Protein AF-A0A7S2Q8H0-F1 (afdb_monomer_lite)

Organism: NCBI:txid1333877

Sequence (104 aa):
IFATPIPVGYTKHTSRFLFLWLFFLPWALTEQLGVGTVFAQQVLSFGLLGIEDVGIQIEEPFSVLPLKKICFKIANEGQIVRSSFDFLEEQGSKSKASQRLQMA

pLDDT: mean 86.64, std 9.35, range [56.84, 95.81]

Radius of gyration: 31.0 Å; chains: 1; bounding box: 60×25×90 Å

Structure (mmCIF, N/CA/C/O backbone):
data_AF-A0A7S2Q8H0-F1
#
_entry.id   AF-A0A7S2Q8H0-F1
#
loop_
_atom_site.group_PDB
_atom_site.id
_atom_site.type_symbol
_atom_site.label_atom_id
_atom_site.label_alt_id
_atom_site.label_comp_id
_atom_site.label_asym_id
_atom_site.label_entity_id
_atom_site.label_seq_id
_atom_site.pdbx_PDB_ins_code
_atom_site.Cartn_x
_atom_site.Cartn_y
_atom_site.Cartn_z
_atom_site.occupancy
_atom_site.B_iso_or_equiv
_atom_site.auth_seq_id
_atom_site.auth_comp_id
_atom_site.auth_asym_id
_atom_site.auth_atom_id
_atom_site.pdbx_PDB_model_num
ATOM 1 N N . ILE A 1 1 ? 22.039 -3.068 -2.216 1.00 56.84 1 ILE A N 1
ATOM 2 C CA . ILE A 1 1 ? 20.727 -3.355 -1.588 1.00 56.84 1 ILE A CA 1
ATOM 3 C C . ILE A 1 1 ? 20.322 -4.833 -1.638 1.00 56.84 1 ILE A C 1
ATOM 5 O O . ILE A 1 1 ? 19.814 -5.311 -0.643 1.00 56.84 1 ILE A O 1
ATOM 9 N N . PHE A 1 2 ? 20.635 -5.603 -2.693 1.00 58.81 2 PHE A N 1
ATOM 10 C CA . PHE A 1 2 ? 20.431 -7.069 -2.680 1.00 58.81 2 PHE A CA 1
ATOM 11 C C . PHE A 1 2 ? 21.414 -7.857 -1.792 1.00 58.81 2 PHE A C 1
ATOM 13 O O . PHE A 1 2 ? 21.131 -8.989 -1.425 1.00 58.81 2 PHE A O 1
ATOM 20 N N . ALA A 1 3 ? 22.566 -7.273 -1.441 1.00 59.50 3 ALA A N 1
ATOM 21 C CA . ALA A 1 3 ? 23.577 -7.924 -0.599 1.00 59.50 3 ALA A CA 1
ATOM 22 C C . ALA A 1 3 ? 23.221 -7.944 0.901 1.00 59.50 3 ALA A C 1
ATOM 24 O O . ALA A 1 3 ? 23.832 -8.680 1.667 1.00 59.50 3 ALA A O 1
ATOM 25 N N . THR A 1 4 ? 22.248 -7.135 1.323 1.00 60.00 4 THR A N 1
ATOM 26 C CA . THR A 1 4 ? 21.815 -7.007 2.721 1.00 60.00 4 THR A CA 1
ATOM 27 C C . THR A 1 4 ? 20.288 -6.927 2.761 1.00 60.00 4 THR A C 1
ATOM 29 O O . THR A 1 4 ? 19.743 -5.844 2.994 1.00 60.00 4 THR A O 1
ATOM 32 N N . PRO A 1 5 ? 19.577 -8.026 2.447 1.00 66.69 5 PRO A N 1
ATOM 33 C CA . PRO A 1 5 ? 18.128 -8.044 2.573 1.00 66.69 5 PRO A CA 1
ATOM 34 C C . PRO A 1 5 ? 17.747 -7.784 4.033 1.00 66.69 5 PRO A C 1
ATOM 36 O O . PRO A 1 5 ? 18.365 -8.337 4.949 1.00 66.69 5 PRO A O 1
ATOM 39 N N . ILE A 1 6 ? 16.738 -6.941 4.255 1.00 74.81 6 ILE A N 1
ATOM 40 C CA . ILE A 1 6 ? 16.151 -6.782 5.586 1.00 74.81 6 ILE A CA 1
ATOM 41 C C . ILE A 1 6 ? 15.605 -8.156 5.999 1.00 74.81 6 ILE A C 1
ATOM 43 O O . ILE A 1 6 ? 14.949 -8.822 5.193 1.00 74.81 6 ILE A O 1
ATOM 47 N N . PRO A 1 7 ? 15.897 -8.636 7.219 1.00 79.06 7 PRO A N 1
ATOM 48 C CA . PRO A 1 7 ? 15.394 -9.925 7.659 1.00 79.06 7 PRO A CA 1
ATOM 49 C C . PRO A 1 7 ? 13.864 -9.955 7.599 1.00 79.06 7 PRO A C 1
ATOM 51 O O . PRO A 1 7 ? 13.204 -9.181 8.283 1.00 79.06 7 PRO A O 1
ATOM 54 N N . VAL A 1 8 ? 13.296 -10.922 6.873 1.00 73.75 8 VAL A N 1
ATOM 55 C CA . VAL A 1 8 ? 11.835 -11.134 6.745 1.00 73.75 8 VAL A CA 1
ATOM 56 C C . VAL A 1 8 ? 11.105 -11.308 8.086 1.00 73.75 8 VAL A C 1
ATOM 58 O O . VAL A 1 8 ? 9.880 -11.222 8.164 1.00 73.75 8 VAL A O 1
ATOM 61 N N . GLY A 1 9 ? 11.849 -11.601 9.156 1.00 79.75 9 GLY A N 1
ATOM 62 C CA . GLY A 1 9 ? 11.327 -11.649 10.518 1.00 79.75 9 GLY A CA 1
ATOM 63 C C . GLY A 1 9 ? 10.924 -10.276 11.057 1.00 79.75 9 GLY A C 1
ATOM 64 O O . GLY A 1 9 ? 9.991 -10.212 11.850 1.00 79.75 9 GLY A O 1
ATOM 65 N N . TYR A 1 10 ? 11.568 -9.197 10.606 1.00 82.19 10 TYR A N 1
ATOM 66 C CA . TYR A 1 10 ? 11.280 -7.836 11.053 1.00 82.19 10 TYR A CA 1
ATOM 67 C C . TYR A 1 10 ? 9.902 -7.380 10.567 1.00 82.19 10 TYR A C 1
ATOM 69 O O . TYR A 1 10 ? 9.042 -7.058 11.382 1.00 82.19 10 TYR A O 1
ATOM 77 N N . THR A 1 11 ? 9.637 -7.505 9.266 1.00 83.38 11 THR A N 1
ATOM 78 C CA . THR A 1 11 ? 8.344 -7.201 8.635 1.00 83.38 11 THR A CA 1
ATOM 79 C C . THR A 1 11 ? 7.202 -7.988 9.283 1.00 83.38 11 THR A C 1
ATOM 81 O O . THR A 1 11 ? 6.185 -7.430 9.693 1.00 83.38 11 THR A O 1
ATOM 84 N N . LYS A 1 12 ? 7.395 -9.302 9.478 1.00 86.50 12 LYS A N 1
ATOM 85 C CA . LYS A 1 12 ? 6.389 -10.172 10.111 1.00 86.50 12 LYS A CA 1
ATOM 86 C C . LYS A 1 12 ? 6.158 -9.840 11.584 1.00 86.50 12 LYS A C 1
ATOM 88 O O . LYS A 1 12 ? 5.035 -9.978 12.064 1.00 86.50 12 LYS A O 1
ATOM 93 N N . HIS A 1 13 ? 7.205 -9.460 12.316 1.00 89.94 13 HIS A N 1
ATOM 94 C CA . HIS A 1 13 ? 7.088 -9.085 13.722 1.00 89.94 13 HIS A CA 1
ATOM 95 C C . HIS A 1 13 ? 6.332 -7.764 13.876 1.00 89.94 13 HIS A C 1
ATOM 97 O O . HIS A 1 13 ? 5.409 -7.687 14.685 1.00 89.94 13 HIS A O 1
ATOM 103 N N . THR A 1 14 ? 6.674 -6.759 13.069 1.00 89.44 14 THR A N 1
ATOM 104 C CA . THR A 1 14 ? 5.995 -5.458 13.055 1.00 89.44 14 THR A CA 1
ATOM 105 C C . THR A 1 14 ? 4.511 -5.610 12.742 1.00 89.44 14 THR A C 1
ATOM 107 O O . THR A 1 14 ? 3.693 -5.076 13.483 1.00 89.44 14 THR A O 1
ATOM 110 N N . SER A 1 15 ? 4.158 -6.429 11.748 1.00 91.06 15 SER A N 1
ATOM 111 C CA . SER A 1 15 ? 2.761 -6.713 11.405 1.00 91.06 15 SER A CA 1
ATOM 112 C C . SER A 1 15 ? 1.969 -7.294 12.576 1.00 91.06 15 SER A C 1
ATOM 114 O O . SER A 1 15 ? 0.941 -6.764 12.994 1.00 91.06 15 SER A O 1
ATOM 116 N N . ARG A 1 16 ? 2.497 -8.355 13.201 1.00 93.94 16 ARG A N 1
ATOM 117 C CA . ARG A 1 16 ? 1.861 -8.995 14.364 1.00 93.94 16 ARG A CA 1
ATOM 118 C C . ARG A 1 16 ? 1.708 -8.030 15.537 1.00 93.94 16 ARG A C 1
ATOM 120 O O . ARG A 1 16 ? 0.677 -8.045 16.202 1.00 93.94 16 ARG A O 1
ATOM 127 N N . PHE A 1 17 ? 2.717 -7.198 15.785 1.00 94.12 17 PHE A N 1
ATOM 128 C CA . PHE A 1 17 ? 2.657 -6.180 16.828 1.00 94.12 17 PHE A CA 1
ATOM 129 C C . PHE A 1 17 ? 1.604 -5.106 16.523 1.00 94.12 17 PHE A C 1
ATOM 131 O O . PHE A 1 17 ? 0.857 -4.722 17.418 1.00 94.12 17 PHE A O 1
ATOM 138 N N . LEU A 1 18 ? 1.486 -4.669 15.268 1.00 93.94 18 LEU A N 1
ATOM 139 C CA . LEU A 1 18 ? 0.494 -3.683 14.841 1.00 93.94 18 LEU A CA 1
ATOM 140 C C . LEU A 1 18 ? -0.937 -4.219 14.984 1.00 93.94 18 LEU A C 1
ATOM 142 O O . LEU A 1 18 ? -1.810 -3.507 15.480 1.00 93.94 18 LEU A O 1
ATOM 146 N N . PHE A 1 19 ? -1.176 -5.494 14.666 1.00 93.31 19 PHE A N 1
ATOM 147 C CA . PHE A 1 19 ? -2.465 -6.136 14.941 1.00 93.31 19 PHE A CA 1
ATOM 148 C C . PHE A 1 19 ? -2.805 -6.159 16.432 1.00 93.31 19 PHE A 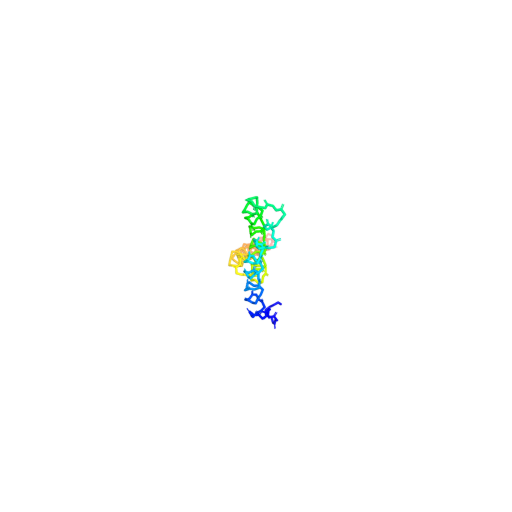C 1
ATOM 150 O O . PHE A 1 19 ? -3.935 -5.847 16.804 1.00 93.31 19 PHE A O 1
ATOM 157 N N . LEU A 1 20 ? -1.835 -6.487 17.292 1.00 94.81 20 LEU A N 1
ATOM 158 C CA . LEU A 1 20 ? -2.034 -6.426 18.742 1.00 94.81 20 LEU A CA 1
ATOM 159 C C . LEU A 1 20 ? -2.336 -4.993 19.193 1.00 94.81 20 LEU A C 1
ATOM 161 O O . LEU A 1 20 ? -3.269 -4.780 19.962 1.00 94.81 20 LEU A O 1
ATOM 165 N N . TRP A 1 21 ? -1.608 -4.006 18.671 1.00 94.06 21 TRP A N 1
ATOM 166 C CA . TRP A 1 21 ? -1.846 -2.594 18.960 1.00 94.06 21 TRP A CA 1
ATOM 167 C C . TRP A 1 21 ? -3.276 -2.167 18.607 1.00 94.06 21 TRP A C 1
ATOM 169 O O . TRP A 1 21 ? -3.970 -1.597 19.445 1.00 94.06 21 TRP A O 1
ATOM 179 N N . LEU A 1 22 ? -3.751 -2.501 17.404 1.00 93.12 22 LEU A N 1
ATOM 180 C CA . LEU A 1 22 ? -5.120 -2.204 16.969 1.00 93.12 22 LEU A CA 1
ATOM 181 C C . LEU A 1 22 ? -6.181 -2.957 17.783 1.00 93.12 22 LEU A C 1
ATOM 183 O O . LEU A 1 22 ? -7.271 -2.429 17.981 1.00 93.12 22 LEU A O 1
ATOM 187 N N . PHE A 1 23 ? -5.869 -4.157 18.274 1.00 92.88 23 PHE A N 1
ATOM 188 C CA . PHE A 1 23 ? -6.771 -4.944 19.116 1.00 92.88 23 PHE A CA 1
ATOM 189 C C . PHE A 1 23 ? -6.947 -4.350 20.522 1.00 92.88 23 PHE A C 1
ATOM 191 O O . PHE A 1 23 ? -8.048 -4.380 21.067 1.00 92.88 23 PHE A O 1
ATOM 198 N N . PHE A 1 24 ? -5.889 -3.780 21.106 1.00 93.19 24 PHE A N 1
ATOM 199 C CA . PHE A 1 24 ? -5.964 -3.108 22.412 1.00 93.19 24 PHE A CA 1
ATOM 200 C C . PHE A 1 24 ? -6.473 -1.662 22.328 1.00 93.19 24 PHE A C 1
ATOM 202 O O . PHE A 1 24 ? -6.964 -1.123 23.320 1.00 93.19 24 PHE A O 1
ATOM 209 N N . LEU A 1 25 ? -6.405 -1.044 21.147 1.00 92.00 25 LEU A N 1
ATOM 210 C CA . LEU A 1 25 ? -6.869 0.319 20.888 1.00 92.00 25 LEU A CA 1
ATOM 211 C C . LEU A 1 25 ? -8.321 0.604 21.328 1.00 92.00 25 LEU A C 1
ATOM 213 O O . LEU A 1 25 ? -8.516 1.629 21.983 1.00 92.00 25 LEU A O 1
ATOM 217 N N . PRO A 1 26 ? -9.336 -0.247 21.051 1.00 88.81 26 PRO A N 1
ATOM 218 C CA . PRO A 1 26 ? -10.697 -0.004 21.528 1.00 88.81 26 PRO A CA 1
ATOM 219 C C . PRO A 1 26 ? -10.774 0.084 23.047 1.00 88.81 26 PRO A C 1
ATOM 221 O O . PRO A 1 26 ? -11.395 1.013 23.546 1.00 88.81 26 PRO A O 1
ATOM 224 N N . TRP A 1 27 ? -10.107 -0.822 23.772 1.00 90.38 27 TRP A N 1
ATOM 225 C CA . TRP A 1 27 ? -10.090 -0.813 25.239 1.00 90.38 27 TRP A CA 1
ATOM 226 C C . TRP A 1 27 ? -9.475 0.465 25.807 1.00 90.38 27 TRP A C 1
ATOM 228 O O . TRP A 1 27 ? -9.973 0.993 26.799 1.00 90.38 27 TRP A O 1
ATOM 238 N N . ALA A 1 28 ? -8.420 0.975 25.169 1.00 89.94 28 ALA A N 1
ATOM 239 C CA . ALA A 1 28 ? -7.759 2.202 25.598 1.00 89.94 28 ALA A CA 1
ATOM 240 C C . ALA A 1 28 ? -8.618 3.457 25.366 1.00 89.94 28 ALA A C 1
ATOM 242 O O . ALA A 1 28 ? -8.549 4.385 26.168 1.00 89.94 28 ALA A O 1
ATOM 243 N N . LEU A 1 29 ? -9.407 3.486 24.284 1.00 89.31 29 LEU A N 1
ATOM 244 C CA . LEU A 1 29 ? -10.166 4.668 23.856 1.00 89.31 29 LEU A CA 1
ATOM 245 C C . LEU A 1 29 ? -11.619 4.702 24.358 1.00 89.31 29 LEU A C 1
ATOM 247 O O . LEU A 1 29 ? -12.255 5.762 24.347 1.00 89.31 29 LEU A O 1
ATOM 251 N N . THR A 1 30 ? -12.158 3.556 24.792 1.00 88.50 30 THR A N 1
ATOM 252 C CA . THR A 1 30 ? -13.558 3.451 25.225 1.00 88.50 30 THR A CA 1
ATOM 253 C C . THR A 1 30 ? -13.913 4.394 26.367 1.00 88.50 30 THR A C 1
ATOM 255 O O . THR A 1 30 ? -15.037 4.894 26.388 1.00 88.50 30 THR A O 1
ATOM 258 N N . GLU A 1 31 ? -12.980 4.680 27.281 1.00 88.12 31 GLU A N 1
ATOM 259 C CA . GLU A 1 31 ? -13.245 5.561 28.425 1.00 88.12 31 GLU A CA 1
ATOM 260 C C . GLU A 1 31 ? -13.418 7.033 28.026 1.00 88.12 31 GLU A C 1
ATOM 262 O O . GLU A 1 31 ? -14.157 7.756 28.690 1.00 88.12 31 GLU A O 1
ATOM 267 N N . GLN A 1 32 ? -12.783 7.491 26.939 1.00 88.25 32 GLN A N 1
ATOM 268 C CA . GLN A 1 32 ? -12.850 8.898 26.525 1.00 88.25 32 GLN A CA 1
ATOM 269 C C . GLN A 1 32 ? -13.913 9.153 25.451 1.00 88.25 32 GLN A C 1
ATOM 271 O O . GLN A 1 32 ? -14.535 10.213 25.453 1.00 88.25 32 GLN A O 1
ATOM 276 N N . LEU A 1 33 ? -14.112 8.215 24.515 1.00 85.00 33 LEU A N 1
ATOM 277 C CA . LEU A 1 33 ? -14.968 8.422 23.337 1.00 85.00 33 LEU A CA 1
ATOM 278 C C . LEU A 1 33 ? -16.266 7.597 23.340 1.00 85.00 33 LEU A C 1
ATOM 280 O O . LEU A 1 33 ? -17.154 7.873 22.528 1.00 85.00 33 LEU A O 1
ATOM 284 N N . GLY A 1 34 ? -16.404 6.585 24.203 1.00 86.88 34 GLY A N 1
ATOM 285 C CA . GLY A 1 34 ? -17.586 5.718 24.238 1.00 86.88 34 GLY A CA 1
ATOM 286 C C . GLY A 1 34 ? -17.902 5.114 22.862 1.00 86.88 34 GLY A C 1
ATOM 287 O O . GLY A 1 34 ? -17.042 4.498 22.235 1.00 86.88 34 GLY A O 1
ATOM 288 N N . VAL A 1 35 ? -19.116 5.337 22.347 1.00 87.50 35 VAL A N 1
ATOM 289 C CA . VAL A 1 35 ? -19.552 4.889 21.003 1.00 87.50 35 VAL A CA 1
ATOM 290 C C . VAL A 1 35 ? -18.772 5.528 19.845 1.00 87.50 35 VAL A C 1
ATOM 292 O O . VAL A 1 35 ? -18.670 4.924 18.778 1.00 87.50 35 VAL A O 1
ATOM 295 N N . GLY A 1 36 ? -18.157 6.700 20.048 1.00 90.38 36 GLY A N 1
ATOM 296 C CA . GLY A 1 36 ? -17.279 7.338 19.058 1.00 90.38 36 GLY A CA 1
ATOM 297 C C . GLY A 1 36 ? -15.974 6.571 18.807 1.00 90.38 36 GLY A C 1
ATOM 298 O O . GLY A 1 36 ? -15.316 6.785 17.787 1.00 90.38 36 GLY A O 1
ATOM 299 N N . THR A 1 37 ? -15.627 5.635 19.696 1.00 92.25 37 THR A N 1
ATOM 300 C CA . THR A 1 37 ? -14.424 4.793 19.605 1.00 92.25 37 THR A CA 1
ATOM 301 C C . THR A 1 37 ? -14.377 3.995 18.310 1.00 92.25 37 THR A C 1
ATOM 303 O O . THR A 1 37 ? -13.309 3.858 17.726 1.00 92.25 37 THR A O 1
ATOM 306 N N . VAL A 1 38 ? -15.524 3.528 17.805 1.00 91.19 38 VAL A N 1
ATOM 307 C CA . VAL A 1 38 ? -15.588 2.744 16.560 1.00 91.19 38 VAL A CA 1
ATOM 308 C C . VAL A 1 38 ? -15.126 3.572 15.361 1.00 91.19 38 VAL A C 1
ATOM 310 O O . VAL A 1 38 ? -14.330 3.102 14.549 1.00 91.19 38 VAL A O 1
ATOM 313 N N . PHE A 1 39 ? -15.573 4.828 15.268 1.00 92.12 39 PHE A N 1
ATOM 314 C CA . PHE A 1 39 ? -15.178 5.718 14.177 1.00 92.12 39 PHE A CA 1
ATOM 315 C C . PHE A 1 39 ? -13.695 6.094 14.274 1.00 92.12 39 PHE A C 1
ATOM 317 O O . PHE A 1 39 ? -12.966 6.001 13.287 1.00 92.12 39 PHE A O 1
ATOM 324 N N . ALA A 1 40 ? -13.227 6.445 15.476 1.00 92.44 40 ALA A N 1
ATOM 325 C CA . ALA A 1 40 ? -11.820 6.757 15.714 1.00 92.44 40 ALA A CA 1
ATOM 326 C C . ALA A 1 40 ? -10.906 5.559 15.399 1.00 92.44 40 ALA A C 1
ATOM 328 O O . ALA A 1 40 ? -9.911 5.714 14.689 1.00 92.44 40 ALA A O 1
ATOM 329 N N . GLN A 1 41 ? -1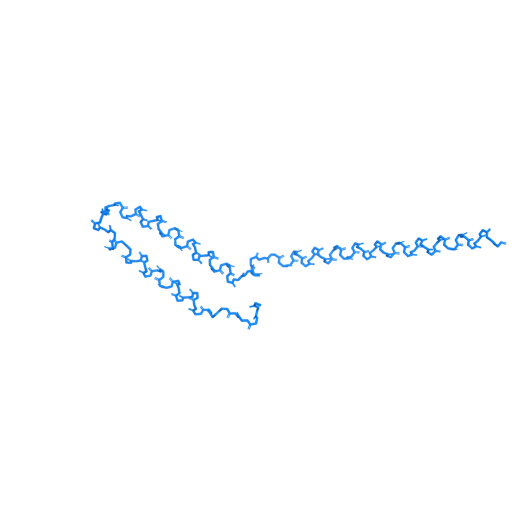1.276 4.357 15.852 1.00 94.12 41 GLN A N 1
ATOM 330 C CA . GLN A 1 41 ? -10.556 3.116 15.566 1.00 94.12 41 GLN A CA 1
ATOM 331 C C . GLN A 1 41 ? -10.470 2.855 14.063 1.00 94.12 41 GLN A C 1
ATOM 333 O O . GLN A 1 41 ? -9.410 2.467 13.580 1.00 94.12 41 GLN A O 1
ATOM 338 N N . GLN A 1 42 ? -11.551 3.082 13.313 1.00 94.12 42 GLN A N 1
ATOM 339 C CA . GLN A 1 42 ? -11.553 2.834 11.875 1.00 94.12 42 GLN A CA 1
ATOM 340 C C . GLN A 1 42 ? -10.585 3.763 11.129 1.00 94.12 42 GLN A C 1
ATOM 342 O O . GLN A 1 42 ? -9.852 3.301 10.253 1.00 94.12 42 GLN A O 1
ATOM 347 N N . VAL A 1 43 ? -10.540 5.046 11.504 1.00 95.12 43 VAL A N 1
ATOM 348 C CA . VAL A 1 43 ? -9.610 6.030 10.925 1.00 95.12 43 VAL A CA 1
ATOM 349 C C . VAL A 1 43 ? -8.159 5.683 11.273 1.00 95.12 43 VAL A C 1
ATOM 351 O O . VAL A 1 43 ? -7.301 5.659 10.390 1.00 95.12 43 VAL A O 1
ATOM 354 N N . LEU A 1 44 ? -7.885 5.354 12.540 1.00 94.75 44 LEU A N 1
ATOM 355 C CA . LEU A 1 44 ? -6.555 4.952 13.012 1.00 94.75 44 LEU A CA 1
ATOM 356 C C . LEU A 1 44 ? -6.073 3.663 12.341 1.00 94.75 44 LEU A C 1
ATOM 358 O O . LEU A 1 44 ? -4.937 3.598 11.881 1.00 94.75 44 LEU A O 1
ATOM 362 N N . SER A 1 45 ? -6.942 2.657 12.245 1.00 95.25 45 SER A N 1
ATOM 363 C CA . SER A 1 45 ? -6.644 1.388 11.583 1.00 95.25 45 SER A CA 1
ATOM 364 C C . SER A 1 45 ? -6.346 1.587 10.102 1.00 95.25 45 SER A C 1
ATOM 366 O O . SER A 1 45 ? -5.356 1.045 9.620 1.00 95.25 45 SER A O 1
ATOM 368 N N . PHE A 1 46 ? -7.135 2.404 9.399 1.00 95.38 46 PHE A N 1
ATOM 369 C CA . PHE A 1 46 ? -6.882 2.717 7.994 1.00 95.38 46 PHE A CA 1
ATOM 370 C C . PHE A 1 46 ? -5.514 3.384 7.792 1.00 95.38 46 PHE A C 1
ATOM 372 O O . PHE A 1 46 ? -4.761 2.984 6.908 1.00 95.38 46 PHE A O 1
ATOM 379 N N . GLY A 1 47 ? -5.158 4.353 8.642 1.00 95.81 47 GLY A N 1
ATOM 380 C CA . GLY A 1 47 ? -3.853 5.011 8.579 1.00 95.81 47 GLY A CA 1
ATOM 381 C C . GLY A 1 47 ? -2.687 4.068 8.893 1.00 95.81 47 GLY A C 1
ATOM 382 O O . GLY A 1 47 ? -1.727 4.005 8.132 1.00 95.81 47 GLY A O 1
ATOM 383 N N . LEU A 1 48 ? -2.773 3.315 9.993 1.00 94.62 48 LEU A N 1
ATOM 384 C CA . LEU A 1 48 ? -1.692 2.439 10.457 1.00 94.62 48 LEU A CA 1
ATOM 385 C C . LEU A 1 48 ? -1.456 1.250 9.519 1.00 94.62 48 LEU A C 1
ATOM 387 O O . LEU A 1 48 ? -0.310 0.988 9.164 1.00 94.62 48 LEU A O 1
ATOM 391 N N . LEU A 1 49 ? -2.523 0.584 9.067 1.00 94.38 49 LEU A N 1
ATOM 392 C CA . LEU A 1 49 ? -2.415 -0.508 8.092 1.00 94.38 49 LEU A CA 1
ATOM 393 C C . LEU A 1 49 ? -1.958 0.006 6.721 1.00 94.38 49 LEU A C 1
ATOM 395 O O . LEU A 1 49 ? -1.189 -0.664 6.041 1.00 94.38 49 LEU A O 1
ATOM 399 N N . GLY A 1 50 ? -2.384 1.211 6.325 1.00 94.44 50 GLY A N 1
ATOM 400 C CA . GLY A 1 50 ? -1.915 1.839 5.090 1.00 94.44 50 GLY A CA 1
ATOM 401 C C . GLY A 1 50 ? -0.410 2.121 5.111 1.00 94.44 50 GLY A C 1
ATOM 402 O O . GLY A 1 50 ? 0.281 1.859 4.131 1.00 94.44 50 GLY A O 1
ATOM 403 N N . ILE A 1 51 ? 0.118 2.610 6.237 1.00 94.31 51 ILE A N 1
ATOM 404 C CA . ILE A 1 51 ? 1.562 2.836 6.402 1.00 94.31 51 ILE A CA 1
ATOM 405 C C . ILE A 1 51 ? 2.332 1.510 6.396 1.00 94.31 51 ILE A C 1
ATOM 407 O O . ILE A 1 51 ? 3.408 1.441 5.805 1.00 94.31 51 ILE A O 1
ATOM 411 N N . GLU A 1 52 ? 1.796 0.463 7.026 1.00 93.38 52 GLU A N 1
ATOM 412 C CA . GLU A 1 52 ? 2.408 -0.869 7.023 1.00 93.38 52 GLU A CA 1
ATOM 413 C C . GLU A 1 52 ? 2.550 -1.427 5.600 1.00 93.38 52 GLU A C 1
ATOM 415 O O . GLU A 1 52 ? 3.632 -1.876 5.224 1.00 93.38 52 GLU A O 1
ATOM 420 N N . ASP A 1 53 ? 1.493 -1.329 4.790 1.00 90.62 53 ASP A N 1
ATOM 421 C CA . ASP A 1 53 ? 1.506 -1.799 3.403 1.00 90.62 53 ASP A CA 1
ATOM 422 C C . ASP A 1 53 ? 2.514 -1.024 2.539 1.00 90.62 53 ASP A C 1
ATOM 424 O O . ASP A 1 53 ? 3.294 -1.615 1.790 1.00 90.62 53 ASP A O 1
ATOM 428 N N . VAL A 1 54 ? 2.585 0.302 2.707 1.00 90.81 54 VAL A N 1
ATOM 429 C CA . VAL A 1 54 ? 3.622 1.121 2.057 1.00 90.81 54 VAL A CA 1
ATOM 430 C C . VAL A 1 54 ? 5.020 0.695 2.515 1.00 90.81 54 VAL A C 1
ATOM 432 O O . VAL A 1 54 ? 5.930 0.616 1.693 1.00 90.81 54 VAL A O 1
ATOM 435 N N . GLY A 1 55 ? 5.203 0.377 3.799 1.00 89.12 55 GLY A N 1
ATOM 436 C CA . GLY A 1 55 ? 6.465 -0.136 4.336 1.00 89.12 55 GLY A CA 1
ATOM 437 C C . GLY A 1 55 ? 6.919 -1.415 3.632 1.00 89.12 55 GLY A C 1
ATOM 438 O O . GLY A 1 55 ? 8.058 -1.486 3.174 1.00 89.12 55 GLY A O 1
ATOM 439 N N . ILE A 1 56 ? 6.008 -2.374 3.454 1.00 87.12 56 ILE A N 1
ATOM 440 C CA . ILE A 1 56 ? 6.272 -3.634 2.741 1.00 87.12 56 ILE A CA 1
ATOM 441 C C . ILE A 1 56 ? 6.664 -3.368 1.279 1.00 87.12 56 ILE A C 1
ATOM 443 O O . ILE A 1 56 ? 7.630 -3.943 0.776 1.00 87.12 56 ILE A O 1
ATOM 447 N N . GLN A 1 57 ? 5.969 -2.458 0.592 1.00 86.38 57 GLN A N 1
ATOM 448 C CA . GLN A 1 57 ? 6.296 -2.103 -0.795 1.00 86.38 57 GLN A CA 1
ATOM 449 C C . GLN A 1 57 ? 7.691 -1.468 -0.932 1.00 86.38 57 GLN A C 1
ATOM 451 O O . GLN A 1 57 ? 8.386 -1.702 -1.923 1.00 86.38 57 GLN A O 1
ATOM 456 N N . ILE A 1 58 ? 8.118 -0.677 0.057 1.00 85.81 58 ILE A N 1
ATOM 457 C CA . ILE A 1 58 ? 9.450 -0.057 0.084 1.00 85.81 58 ILE A CA 1
ATOM 458 C C . ILE A 1 58 ? 10.552 -1.081 0.401 1.00 85.81 58 ILE A C 1
ATOM 460 O O . ILE A 1 58 ? 11.684 -0.907 -0.056 1.00 85.81 58 ILE A O 1
ATOM 464 N N . GLU A 1 59 ? 10.243 -2.158 1.129 1.00 84.31 59 GLU A N 1
ATOM 465 C CA . GLU A 1 59 ? 11.172 -3.274 1.355 1.00 84.31 59 GLU A CA 1
ATOM 466 C C . GLU A 1 59 ? 11.450 -4.074 0.067 1.00 84.31 59 GLU A C 1
ATOM 468 O O . GLU A 1 59 ? 12.573 -4.549 -0.127 1.00 84.31 59 GLU A O 1
ATOM 473 N N . GLU A 1 60 ? 10.481 -4.158 -0.855 1.00 83.00 60 GLU A N 1
ATOM 474 C CA . GLU A 1 60 ? 10.608 -4.843 -2.153 1.00 83.00 60 GLU A CA 1
ATOM 475 C C . GLU A 1 60 ? 10.511 -3.894 -3.373 1.00 83.00 60 GLU A C 1
ATOM 477 O O . GLU A 1 60 ? 9.665 -4.074 -4.259 1.00 83.00 60 GLU A O 1
ATOM 482 N N . PRO A 1 61 ? 11.425 -2.914 -3.527 1.00 76.56 61 PRO A N 1
ATOM 483 C CA . PRO A 1 61 ? 11.283 -1.856 -4.531 1.00 76.56 61 PRO A CA 1
ATOM 484 C C . PRO A 1 61 ? 11.272 -2.401 -5.967 1.00 76.56 61 PRO A C 1
ATOM 486 O O . PRO A 1 61 ? 10.576 -1.899 -6.846 1.00 76.56 61 PRO A O 1
ATOM 489 N N . PHE A 1 62 ? 12.020 -3.471 -6.232 1.00 73.12 62 PHE A N 1
ATOM 490 C CA . PHE A 1 62 ? 12.145 -4.0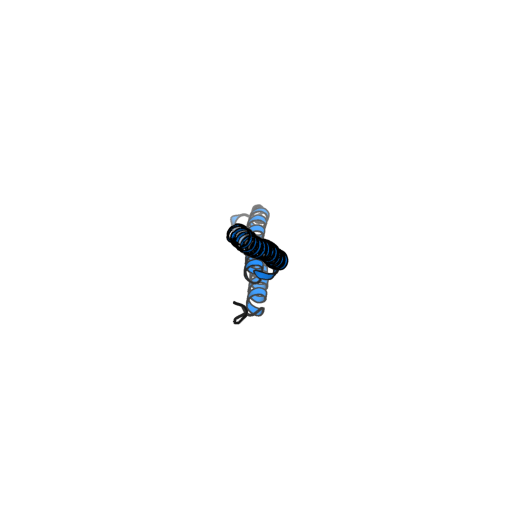43 -7.574 1.00 73.12 62 PHE A CA 1
ATOM 491 C C . PHE A 1 62 ? 10.999 -4.962 -7.983 1.00 73.12 62 PHE A C 1
ATOM 493 O O . PHE A 1 62 ? 10.881 -5.269 -9.167 1.00 73.12 62 PHE A O 1
ATOM 500 N N . SER A 1 63 ? 10.176 -5.391 -7.025 1.00 73.94 63 SER A N 1
ATOM 501 C CA . SER A 1 63 ? 8.942 -6.123 -7.308 1.00 73.94 63 SER A CA 1
ATOM 502 C C . SER A 1 63 ? 7.898 -5.178 -7.919 1.00 73.94 63 SER A C 1
ATOM 504 O O . SER A 1 63 ? 7.198 -5.530 -8.867 1.00 73.94 63 SER A O 1
ATOM 506 N N . VAL A 1 64 ? 7.869 -3.926 -7.444 1.00 74.94 64 VAL A N 1
ATOM 507 C CA . VAL A 1 64 ? 6.949 -2.877 -7.913 1.00 74.94 64 VAL A CA 1
ATOM 508 C C . VAL A 1 64 ? 7.480 -2.147 -9.156 1.00 74.94 64 VAL A C 1
ATOM 510 O O . VAL A 1 64 ? 6.706 -1.755 -10.033 1.00 74.94 64 VAL A O 1
ATOM 513 N N . LEU A 1 65 ? 8.800 -1.960 -9.279 1.00 77.88 65 LEU A N 1
ATOM 514 C CA . LEU A 1 65 ? 9.385 -1.269 -10.433 1.00 77.88 65 LEU A CA 1
ATOM 515 C C . LEU A 1 65 ? 9.295 -2.113 -11.723 1.00 77.88 65 LEU A C 1
ATOM 517 O O . LEU A 1 65 ? 9.712 -3.271 -11.744 1.00 77.88 65 LEU A O 1
ATOM 521 N N . PRO A 1 66 ? 8.881 -1.531 -12.869 1.00 81.88 66 PRO A N 1
ATOM 522 C CA . PRO A 1 66 ? 8.781 -2.250 -14.136 1.00 81.88 66 PRO A CA 1
ATOM 523 C C . PRO A 1 66 ? 10.154 -2.404 -14.817 1.00 81.88 66 PRO A C 1
ATOM 525 O O . PRO A 1 66 ? 10.365 -1.929 -15.937 1.00 81.88 66 PRO A O 1
ATOM 528 N N . LEU A 1 67 ? 11.093 -3.100 -14.167 1.00 85.81 67 LEU A N 1
ATOM 529 C CA . LEU A 1 67 ? 12.466 -3.304 -14.651 1.00 85.81 67 LEU A CA 1
ATOM 530 C C . LEU A 1 67 ? 12.510 -3.879 -16.068 1.00 85.81 67 LEU A C 1
ATOM 532 O O . LEU A 1 67 ? 13.316 -3.447 -16.887 1.00 85.81 67 LEU A O 1
ATOM 536 N N . LYS A 1 68 ? 11.590 -4.794 -16.396 1.00 85.12 68 LYS A N 1
ATOM 537 C CA . LYS A 1 68 ? 11.479 -5.367 -17.744 1.00 85.12 68 LYS A CA 1
ATOM 538 C C . LYS A 1 68 ? 11.171 -4.302 -18.801 1.00 85.12 68 LYS A C 1
ATOM 540 O O . LYS A 1 68 ? 11.762 -4.332 -19.875 1.00 85.12 68 LYS A O 1
ATOM 545 N N . LYS A 1 69 ? 10.288 -3.343 -18.493 1.00 88.50 69 LYS A N 1
ATOM 546 C CA . LYS A 1 69 ? 9.961 -2.235 -19.408 1.00 88.50 69 LYS A CA 1
ATOM 547 C C . LYS A 1 69 ? 11.148 -1.291 -19.563 1.00 88.50 69 LYS A C 1
ATOM 549 O O . LYS A 1 69 ? 11.439 -0.874 -20.677 1.00 88.50 69 LYS A O 1
ATOM 554 N N . ILE A 1 70 ? 11.841 -0.992 -18.465 1.00 91.06 70 ILE A N 1
ATOM 555 C CA . ILE A 1 70 ? 13.028 -0.129 -18.479 1.00 91.06 70 ILE A CA 1
ATOM 556 C C . ILE A 1 70 ? 14.136 -0.771 -19.323 1.00 91.06 70 ILE A C 1
ATOM 558 O O . ILE A 1 70 ? 14.650 -0.138 -20.238 1.00 91.06 70 ILE A O 1
ATOM 562 N N . CYS A 1 71 ? 14.447 -2.047 -19.087 1.00 91.88 71 CYS A N 1
ATOM 563 C CA . CYS A 1 71 ? 15.472 -2.771 -19.837 1.00 91.88 71 CYS A CA 1
ATOM 564 C C . CYS A 1 71 ? 15.119 -2.878 -21.329 1.00 91.88 71 CYS A C 1
ATOM 566 O O . CYS A 1 71 ? 15.965 -2.615 -22.180 1.00 91.88 71 CYS A O 1
ATOM 568 N N . PHE A 1 72 ? 13.852 -3.161 -21.654 1.00 94.25 72 PHE A N 1
ATOM 569 C CA . PHE A 1 72 ? 13.379 -3.184 -23.039 1.00 94.25 72 PHE A CA 1
ATOM 570 C C . PHE A 1 72 ? 13.511 -1.816 -23.721 1.00 94.25 72 PHE A C 1
ATOM 572 O O . PHE A 1 72 ? 13.955 -1.740 -24.864 1.00 94.25 72 PHE A O 1
ATOM 579 N N . LYS A 1 73 ? 13.180 -0.728 -23.015 1.00 94.50 73 LYS A N 1
ATOM 580 C CA . LYS A 1 73 ? 13.309 0.635 -23.539 1.00 94.50 73 LYS A CA 1
ATOM 581 C C . LYS A 1 73 ? 14.765 0.977 -23.860 1.00 94.50 73 LYS A C 1
ATOM 583 O O . LYS A 1 73 ? 15.043 1.445 -24.958 1.00 94.50 73 LYS A O 1
ATOM 588 N N . ILE A 1 74 ? 15.684 0.677 -22.940 1.00 95.06 74 ILE A N 1
ATOM 589 C CA . ILE A 1 74 ? 17.123 0.913 -23.132 1.00 95.06 74 ILE A CA 1
ATOM 590 C C . ILE A 1 74 ? 17.659 0.079 -24.303 1.00 95.06 74 ILE A C 1
ATOM 592 O O . ILE A 1 74 ? 18.391 0.599 -25.141 1.00 95.06 74 ILE A O 1
ATOM 596 N N . ALA A 1 75 ? 17.273 -1.197 -24.395 1.00 94.69 75 ALA A N 1
ATOM 597 C CA . ALA A 1 75 ? 17.690 -2.066 -25.493 1.00 94.69 75 ALA A CA 1
ATOM 598 C C . ALA A 1 75 ? 17.204 -1.538 -26.852 1.00 94.69 75 ALA A C 1
ATOM 600 O O . ALA A 1 75 ? 17.978 -1.486 -27.807 1.00 94.69 75 ALA A O 1
ATOM 601 N N . ASN A 1 76 ? 15.946 -1.098 -26.926 1.00 95.56 76 ASN A N 1
ATOM 602 C CA . ASN A 1 76 ? 15.367 -0.546 -28.145 1.00 95.56 76 ASN A CA 1
ATOM 603 C C . ASN A 1 76 ? 16.054 0.764 -28.570 1.00 95.56 76 ASN A C 1
ATOM 605 O O . ASN A 1 76 ? 16.426 0.917 -29.730 1.00 95.56 76 ASN A O 1
ATOM 609 N N . GLU A 1 77 ? 16.286 1.689 -27.633 1.00 95.25 77 GLU A N 1
ATOM 610 C CA . GLU A 1 77 ? 17.017 2.936 -27.904 1.00 95.25 77 GLU A CA 1
ATOM 611 C C . GLU A 1 77 ? 18.465 2.665 -28.350 1.00 95.25 77 GLU A C 1
ATOM 613 O O . GLU A 1 77 ? 18.948 3.285 -29.298 1.00 95.25 77 GLU A O 1
ATOM 618 N N . GLY A 1 78 ? 19.135 1.677 -27.748 1.00 93.75 78 GLY A N 1
ATOM 619 C CA . GLY A 1 78 ? 20.471 1.245 -28.164 1.00 93.75 78 GLY A CA 1
ATOM 620 C C . GLY A 1 78 ? 20.518 0.721 -29.603 1.00 93.75 78 GLY A C 1
ATOM 621 O O . GLY A 1 78 ? 21.445 1.050 -30.345 1.00 93.75 78 GLY A O 1
ATOM 622 N N . GLN A 1 79 ? 19.507 -0.041 -30.036 1.00 93.56 79 GLN A N 1
ATOM 623 C CA . GLN A 1 79 ? 19.422 -0.513 -31.423 1.00 93.56 79 GLN A CA 1
ATOM 624 C C . GLN A 1 79 ? 19.184 0.627 -32.419 1.00 93.56 79 GLN A C 1
ATOM 626 O O . GLN A 1 79 ? 19.785 0.635 -33.495 1.00 93.56 79 GLN A O 1
ATOM 631 N N . ILE A 1 80 ? 18.383 1.628 -32.044 1.00 93.69 80 ILE A N 1
ATOM 632 C CA . ILE A 1 80 ? 18.161 2.823 -32.869 1.00 93.69 80 ILE A CA 1
ATOM 633 C C . ILE A 1 80 ? 19.476 3.588 -33.067 1.00 93.69 80 ILE A C 1
ATOM 635 O O . ILE A 1 80 ? 19.847 3.896 -34.203 1.00 93.69 80 ILE A O 1
ATOM 639 N N . VAL A 1 81 ? 20.220 3.843 -31.987 1.00 95.00 81 VAL A N 1
ATOM 640 C CA . VAL A 1 81 ? 21.520 4.530 -32.065 1.00 95.00 81 VAL A CA 1
ATOM 641 C C . VAL A 1 81 ? 22.517 3.728 -32.900 1.00 95.00 81 VAL A C 1
ATOM 643 O O . VAL A 1 81 ? 23.196 4.304 -33.749 1.00 95.00 81 VAL A O 1
ATOM 646 N N . ARG A 1 82 ? 22.567 2.400 -32.726 1.00 94.31 82 ARG A N 1
ATOM 647 C CA . ARG A 1 82 ? 23.441 1.526 -33.519 1.00 94.31 82 ARG A CA 1
ATOM 648 C C . ARG A 1 82 ? 23.142 1.627 -35.017 1.00 94.31 82 ARG A C 1
ATOM 650 O O . ARG A 1 82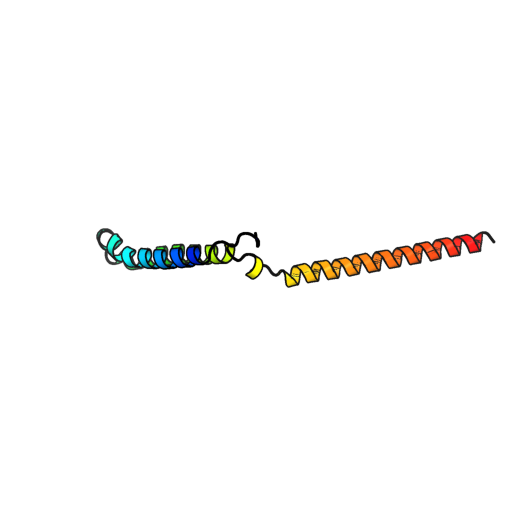 ? 24.059 1.868 -35.792 1.00 94.31 82 ARG A O 1
ATOM 657 N N . SER A 1 83 ? 21.868 1.530 -35.402 1.00 93.62 83 SER A N 1
ATOM 658 C CA . SER A 1 83 ? 21.453 1.641 -36.808 1.00 93.62 83 SER A CA 1
ATOM 659 C C . SER A 1 83 ? 21.768 3.013 -37.419 1.00 93.62 83 SER A C 1
ATOM 661 O O . SER A 1 83 ? 22.168 3.103 -38.578 1.00 93.62 83 SER A O 1
ATOM 663 N N . SER A 1 84 ? 21.654 4.082 -36.624 1.00 92.31 84 SER A N 1
ATOM 664 C CA . SER A 1 84 ? 22.000 5.440 -37.055 1.00 92.31 84 SER A CA 1
ATOM 665 C C . SER A 1 84 ? 23.504 5.584 -37.286 1.00 92.31 84 SER A C 1
ATOM 667 O O . SER A 1 84 ? 23.920 6.236 -38.239 1.00 92.31 84 SER A O 1
ATOM 669 N N . PHE A 1 85 ? 24.327 4.956 -36.442 1.00 93.62 85 PHE A N 1
ATOM 670 C CA . PHE A 1 85 ? 25.778 4.964 -36.599 1.00 93.62 85 PHE A CA 1
ATOM 671 C C . PHE A 1 85 ? 26.225 4.193 -37.851 1.00 93.62 85 PHE A C 1
ATOM 673 O O . PHE A 1 85 ? 27.014 4.721 -38.633 1.00 93.62 85 PHE A O 1
ATOM 680 N N . ASP A 1 86 ? 25.662 3.003 -38.090 1.00 92.75 86 ASP A N 1
ATOM 681 C CA . ASP A 1 86 ? 25.972 2.193 -39.277 1.00 92.75 86 ASP A CA 1
ATOM 682 C C . ASP A 1 86 ? 25.588 2.940 -40.585 1.00 92.75 86 ASP A C 1
ATOM 684 O O . ASP A 1 86 ? 26.337 2.920 -41.564 1.00 92.75 86 ASP A O 1
ATOM 688 N N . PHE A 1 87 ? 24.478 3.698 -40.594 1.00 92.19 87 PHE A N 1
ATOM 689 C CA . PHE A 1 87 ? 24.096 4.558 -41.729 1.00 92.19 87 PHE A CA 1
ATOM 690 C C . PHE A 1 87 ? 25.107 5.688 -41.987 1.00 92.19 87 PHE A C 1
ATOM 692 O O . PHE A 1 87 ? 25.426 5.993 -43.140 1.00 92.19 87 PHE A O 1
ATOM 699 N N . LEU A 1 88 ? 25.627 6.319 -40.929 1.00 92.81 88 LEU A N 1
ATOM 700 C CA . LEU A 1 88 ? 26.618 7.392 -41.055 1.00 92.81 88 LEU A CA 1
ATOM 701 C C . LEU A 1 88 ? 27.960 6.876 -41.600 1.00 92.81 88 LEU A C 1
ATOM 703 O O . LEU A 1 88 ? 28.575 7.560 -42.424 1.00 92.81 88 LEU A O 1
ATOM 707 N N . GLU A 1 89 ? 28.399 5.675 -41.205 1.00 92.06 89 GLU A N 1
ATOM 708 C CA . GLU A 1 89 ? 29.591 5.040 -41.792 1.00 92.06 89 GLU A CA 1
ATOM 709 C C . GLU A 1 89 ? 29.414 4.777 -43.295 1.00 92.06 89 GLU A C 1
ATOM 711 O O . GLU A 1 89 ? 30.322 5.056 -44.088 1.00 92.06 89 GLU A O 1
ATOM 716 N N . GLU A 1 90 ? 28.235 4.311 -43.714 1.00 91.25 90 GLU A N 1
ATOM 717 C CA . GLU A 1 90 ? 27.957 4.030 -45.124 1.00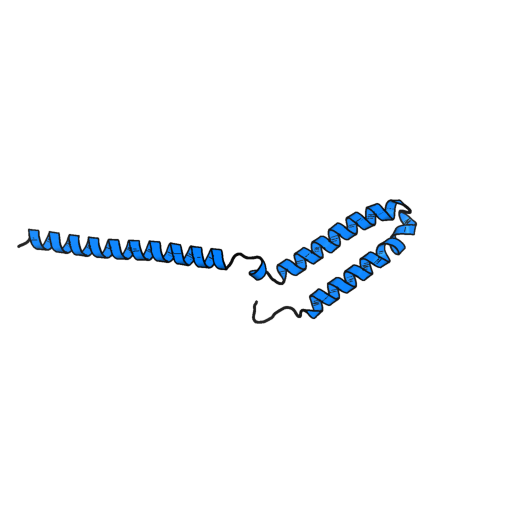 91.25 90 GLU A CA 1
ATOM 718 C C . GLU A 1 90 ? 27.961 5.312 -45.980 1.00 91.25 90 GLU A C 1
ATOM 720 O O . GLU A 1 90 ? 28.550 5.339 -47.067 1.00 91.25 90 GLU A O 1
ATOM 725 N N . GLN A 1 91 ? 27.379 6.406 -45.473 1.00 87.94 91 GLN A N 1
ATOM 726 C CA . GLN A 1 91 ? 27.419 7.722 -46.128 1.00 87.94 91 GLN A CA 1
ATOM 727 C C . GLN A 1 91 ? 28.849 8.274 -46.215 1.00 87.94 91 GLN A C 1
ATOM 729 O O . GLN A 1 91 ? 29.254 8.801 -47.254 1.00 87.94 91 GLN A O 1
ATOM 734 N N . GLY A 1 92 ? 29.647 8.111 -45.154 1.00 84.25 92 GLY A N 1
ATOM 735 C CA . GLY A 1 92 ? 31.053 8.514 -45.138 1.00 84.25 92 GLY A CA 1
ATOM 736 C C . GLY A 1 92 ? 31.898 7.766 -46.175 1.00 84.25 92 GLY A C 1
ATOM 737 O O . GLY A 1 92 ? 32.758 8.365 -46.826 1.00 84.25 92 GLY A O 1
ATOM 738 N N . SER A 1 93 ? 31.625 6.475 -46.380 1.00 83.44 93 SER A N 1
ATOM 739 C CA . SER A 1 93 ? 32.290 5.657 -47.400 1.00 83.44 93 SER A CA 1
ATOM 740 C C . SER A 1 93 ? 31.888 6.065 -48.826 1.00 83.44 93 SER A C 1
ATOM 742 O O . SER A 1 93 ? 32.760 6.291 -49.670 1.00 83.44 93 SER A O 1
ATOM 744 N N . LYS A 1 94 ? 30.585 6.269 -49.090 1.00 81.94 94 LYS A N 1
ATOM 745 C CA . LYS A 1 94 ? 30.072 6.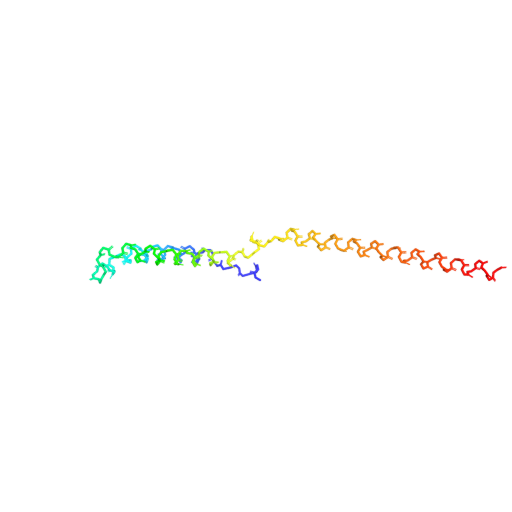722 -50.401 1.00 81.94 94 LYS A CA 1
ATOM 746 C C . LYS A 1 94 ? 30.566 8.118 -50.778 1.00 81.94 94 LYS A C 1
ATOM 748 O O . LYS A 1 94 ? 30.954 8.335 -51.924 1.00 81.94 94 LYS A O 1
ATOM 753 N N . SER A 1 95 ? 30.621 9.038 -49.815 1.00 83.38 95 SER A N 1
ATOM 754 C CA . SER A 1 95 ? 31.157 10.390 -50.012 1.00 83.38 95 SER A CA 1
ATOM 755 C C . SER A 1 95 ? 32.636 10.356 -50.418 1.00 83.38 95 SER A C 1
ATOM 757 O O . SER A 1 95 ? 33.016 10.932 -51.439 1.00 83.38 95 SER A O 1
ATOM 759 N N . LYS A 1 96 ? 33.463 9.568 -49.712 1.00 81.88 96 LYS A N 1
ATOM 760 C CA . LYS A 1 96 ? 34.880 9.367 -50.071 1.00 81.88 96 LYS A CA 1
ATOM 761 C C . LYS A 1 96 ? 35.055 8.697 -51.437 1.00 81.88 96 LYS A C 1
ATOM 763 O O . LYS A 1 96 ? 35.965 9.066 -52.178 1.00 81.88 96 LYS A O 1
ATOM 768 N N . ALA A 1 97 ? 34.209 7.727 -51.782 1.00 81.06 97 ALA A N 1
ATOM 769 C CA . ALA A 1 97 ? 34.251 7.051 -53.079 1.00 81.06 97 ALA A CA 1
ATOM 770 C C . ALA A 1 97 ? 33.883 7.998 -54.236 1.00 81.06 97 ALA A C 1
ATOM 772 O O . ALA A 1 97 ? 34.599 8.049 -55.234 1.00 81.06 97 ALA A O 1
ATOM 773 N N . SER A 1 98 ? 32.828 8.803 -54.074 1.00 77.44 98 SER A N 1
ATOM 774 C CA . SER A 1 98 ? 32.412 9.805 -55.064 1.00 77.44 98 SER A CA 1
ATOM 775 C C . SER A 1 98 ? 33.479 10.881 -55.278 1.00 77.44 98 SER A C 1
ATOM 777 O O . SER A 1 98 ? 33.703 11.310 -56.406 1.00 77.44 98 SER A O 1
ATOM 779 N N . GLN A 1 99 ? 34.169 11.295 -54.214 1.00 77.88 99 GLN A N 1
ATOM 780 C CA . GLN A 1 99 ? 35.218 12.312 -54.289 1.00 77.88 99 GLN A CA 1
ATOM 781 C C . GLN A 1 99 ? 36.488 11.794 -54.985 1.00 77.88 99 GLN A C 1
ATOM 783 O O . GLN A 1 99 ? 37.153 12.544 -55.691 1.00 77.88 99 GLN A O 1
ATOM 788 N N . ARG A 1 100 ? 36.799 10.497 -54.849 1.00 75.44 100 ARG A N 1
ATOM 789 C CA . ARG A 1 100 ? 37.906 9.842 -55.570 1.00 75.44 100 ARG A CA 1
ATOM 790 C C . ARG A 1 100 ? 37.627 9.663 -57.063 1.00 75.44 100 ARG A C 1
ATOM 792 O O . ARG A 1 100 ? 38.549 9.777 -57.857 1.00 75.44 100 ARG A O 1
ATOM 799 N N . LEU A 1 101 ? 36.372 9.423 -57.435 1.00 74.81 101 LEU A N 1
ATOM 800 C CA . LEU A 1 101 ? 35.935 9.308 -58.832 1.00 74.81 101 LEU A CA 1
ATOM 801 C C . LEU A 1 101 ? 35.955 10.640 -59.597 1.00 74.81 101 LEU A C 1
ATOM 803 O O . LEU A 1 101 ? 36.042 10.622 -60.813 1.00 74.81 101 LEU A O 1
ATOM 807 N N . GLN A 1 102 ? 35.881 11.782 -58.908 1.00 73.00 102 GLN A N 1
ATOM 808 C CA . GLN A 1 102 ? 35.967 13.108 -59.538 1.00 73.00 102 GLN A CA 1
ATOM 809 C C . GLN A 1 102 ? 37.406 13.631 -59.696 1.00 73.00 102 GLN A C 1
ATOM 811 O O . GLN A 1 102 ? 37.605 14.673 -60.314 1.00 73.00 102 GLN A O 1
ATOM 816 N N . MET A 1 103 ? 38.399 12.948 -59.118 1.00 68.38 103 MET A N 1
ATOM 817 C CA . MET A 1 103 ? 39.820 13.329 -59.176 1.00 68.38 103 MET A CA 1
ATOM 818 C C . MET A 1 103 ? 40.663 12.404 -60.071 1.00 68.38 103 MET A C 1
ATOM 820 O O . MET A 1 103 ? 41.876 12.596 -60.156 1.00 68.38 103 MET A O 1
ATOM 824 N N . ALA A 1 104 ? 40.038 11.403 -60.694 1.00 57.47 104 ALA A N 1
ATOM 825 C CA . ALA A 1 104 ? 40.626 10.501 -61.684 1.00 57.47 104 ALA A CA 1
ATOM 826 C C . ALA A 1 104 ? 40.066 10.834 -63.071 1.00 57.47 104 ALA A C 1
ATOM 828 O O . ALA A 1 104 ? 40.841 10.725 -64.045 1.00 57.47 104 ALA A O 1
#

Foldseek 3Di:
DVVDQDPPVVLVVVVVVVVVVLVCQLVVCCVPQPVCSVVVSVVVCCVSVVVSVVVVCVSVVVVPDPVVVVVVVVVVVVVVVVVVVVVVVVVVVVVVVVVVVVVD

Secondary structure (DSSP, 8-state):
-TTSPPPHHHHHHHHHHHHHHHHHHHHHHHHHHGGGHHHHHHHHHHHHHHHHHHHHHHHSHHHHS-HHHHHHHHHHHHHHHHHHHHHHHHHHHHHHHHHHHT--

InterPro domains:
  IPR044669 Voltage-dependent anion channel-forming protein YneE/VCCN1/2-like [PF25539] (1-76)
  IPR044669 Voltage-dependent anion channel-forming protein YneE/VCCN1/2-like [PTHR33281] (1-86)